Protein AF-A0A352YUZ8-F1 (afdb_monomer_lite)

pLDDT: mean 93.59, std 6.0, range [56.91, 98.56]

Foldseek 3Di:
DPPDAAEAAAEEDAADDPVRLVVVQVCCVVVVHQEYEYLQQQHFAQELLNSLVRSVVRQVNNVVSHPHYYAAEQWLWFDLCVVPVVDDSRRTNHHPSALVSSLLSVLVSQVVLVVCPVDPSDYHYNDCDPVNTVGHCDADPPCGNSNVVSVCCRPPVVVPVVD

Structure (mmCIF, N/CA/C/O backbone):
data_AF-A0A352YUZ8-F1
#
_entry.id   AF-A0A352YUZ8-F1
#
loop_
_atom_site.group_PDB
_atom_site.id
_atom_site.type_symbol
_atom_site.label_atom_id
_atom_site.label_alt_id
_atom_site.label_comp_id
_atom_site.label_asym_id
_atom_site.label_entity_id
_atom_site.label_seq_id
_atom_site.pdbx_PDB_ins_code
_atom_site.Cartn_x
_atom_site.Cartn_y
_atom_site.Cartn_z
_atom_site.occupancy
_atom_site.B_iso_or_equiv
_atom_site.auth_seq_id
_atom_site.auth_comp_id
_atom_site.auth_asym_id
_atom_site.auth_atom_id
_atom_site.pdbx_PDB_model_num
ATOM 1 N N . PHE A 1 1 ? -25.045 13.637 9.956 1.00 76.19 1 PHE A N 1
ATOM 2 C CA . PHE A 1 1 ? -25.338 12.408 9.199 1.00 76.19 1 PHE A CA 1
ATOM 3 C C . PHE A 1 1 ? -25.092 11.209 10.105 1.00 76.19 1 PHE A C 1
ATOM 5 O O . PHE A 1 1 ? -23.933 10.882 10.334 1.00 76.19 1 PHE A O 1
ATOM 12 N N . PRO A 1 2 ? -26.137 10.622 10.716 1.00 83.56 2 PRO A N 1
ATOM 13 C CA . PRO A 1 2 ? -25.979 9.405 11.515 1.00 83.56 2 PRO A CA 1
ATOM 14 C C . PRO A 1 2 ? -25.300 8.306 10.685 1.00 83.56 2 PRO A C 1
ATOM 16 O O . PRO A 1 2 ? -25.700 8.084 9.545 1.00 83.56 2 PRO A O 1
ATOM 19 N N . GLY A 1 3 ? -24.263 7.666 11.230 1.00 87.12 3 GLY A N 1
ATOM 20 C CA . GLY A 1 3 ? -23.526 6.594 10.547 1.00 87.12 3 GLY A CA 1
ATOM 21 C C . GLY A 1 3 ? -22.539 7.037 9.456 1.00 87.12 3 GLY A C 1
ATOM 22 O O . GLY A 1 3 ? -22.033 6.183 8.737 1.00 87.12 3 GLY A O 1
ATOM 23 N N . LEU A 1 4 ? -22.254 8.338 9.307 1.00 92.56 4 LEU A N 1
ATOM 24 C CA . LEU A 1 4 ? -21.202 8.806 8.398 1.00 92.56 4 LEU A CA 1
ATOM 25 C C . LEU A 1 4 ? -19.818 8.396 8.919 1.00 92.56 4 LEU A C 1
ATOM 27 O O . LEU A 1 4 ? -19.467 8.730 10.049 1.00 92.56 4 LEU A O 1
ATOM 31 N N . HIS A 1 5 ? -19.039 7.735 8.064 1.00 93.62 5 HIS A N 1
ATOM 32 C CA . HIS A 1 5 ? -17.638 7.397 8.300 1.00 93.62 5 HIS A CA 1
ATOM 33 C C . HIS A 1 5 ? -16.752 8.195 7.345 1.00 93.62 5 HIS A C 1
ATOM 35 O O . HIS A 1 5 ? -16.893 8.087 6.127 1.00 93.62 5 HIS A O 1
ATOM 41 N N . ILE A 1 6 ? -15.839 8.993 7.888 1.00 95.62 6 ILE A N 1
ATOM 42 C CA . ILE A 1 6 ? -14.874 9.782 7.129 1.00 95.62 6 ILE A CA 1
ATOM 43 C C . ILE A 1 6 ? -13.490 9.187 7.358 1.00 95.62 6 ILE A C 1
ATOM 45 O O . ILE A 1 6 ? -12.947 9.230 8.462 1.00 95.62 6 ILE A O 1
ATOM 49 N N . GLN A 1 7 ? -12.910 8.648 6.294 1.00 95.75 7 GLN A N 1
ATOM 50 C CA . GLN A 1 7 ? -11.550 8.131 6.293 1.00 95.75 7 GLN A CA 1
ATOM 51 C C . GLN A 1 7 ? -10.602 9.188 5.734 1.00 95.75 7 GLN A C 1
ATOM 53 O O . GLN A 1 7 ? -10.793 9.667 4.615 1.00 95.75 7 GLN A O 1
ATOM 58 N N . TRP A 1 8 ? -9.550 9.520 6.478 1.00 95.56 8 TRP A N 1
ATOM 59 C CA . TRP A 1 8 ? -8.447 10.273 5.896 1.00 95.56 8 TRP A CA 1
ATOM 60 C C . TRP A 1 8 ? -7.597 9.331 5.049 1.00 95.56 8 TRP A C 1
ATOM 62 O O . TRP A 1 8 ? -7.038 8.370 5.570 1.00 95.56 8 TRP A O 1
ATOM 72 N N . ASN A 1 9 ? -7.495 9.610 3.751 1.00 93.19 9 ASN A N 1
ATOM 73 C CA . ASN A 1 9 ? -6.576 8.927 2.851 1.00 93.19 9 ASN A CA 1
ATOM 74 C C . ASN A 1 9 ? -5.402 9.850 2.472 1.00 93.19 9 ASN A C 1
ATOM 76 O O . ASN A 1 9 ? -5.566 10.760 1.659 1.00 93.19 9 ASN A O 1
ATOM 80 N N . GLN A 1 10 ? -4.240 9.673 3.107 1.00 85.75 10 GLN A N 1
ATOM 81 C CA . GLN A 1 10 ? -3.082 10.555 2.914 1.00 85.75 10 GLN A CA 1
ATOM 82 C C . GLN A 1 10 ? -2.185 10.101 1.752 1.00 85.75 10 GLN A C 1
ATOM 84 O O . GLN A 1 10 ? -1.847 8.927 1.629 1.00 85.75 10 GLN A O 1
ATOM 89 N N . GLY A 1 11 ? -1.746 11.040 0.911 1.00 82.62 11 GLY A N 1
ATOM 90 C CA . GLY A 1 11 ? -0.754 10.777 -0.134 1.00 82.62 11 GLY A CA 1
ATOM 91 C C . GLY A 1 11 ? 0.667 10.685 0.419 1.00 82.62 11 GLY A C 1
ATOM 92 O O . GLY A 1 11 ? 1.156 11.661 0.983 1.00 82.62 11 GLY A O 1
ATOM 93 N N . GLY A 1 12 ? 1.333 9.545 0.204 1.00 73.94 12 GLY A N 1
ATOM 94 C CA . GLY A 1 12 ? 2.721 9.319 0.619 1.00 73.94 12 GLY A CA 1
ATOM 95 C C . GLY A 1 12 ? 2.906 9.228 2.137 1.00 73.94 12 GLY A C 1
ATOM 96 O O . GLY A 1 12 ? 2.071 9.686 2.913 1.00 73.94 12 GLY A O 1
ATOM 97 N N . GLY A 1 13 ? 4.017 8.632 2.572 1.00 76.19 13 GLY A N 1
ATOM 98 C CA . GLY A 1 13 ? 4.301 8.420 3.988 1.00 76.19 13 GLY A CA 1
ATOM 99 C C . GLY A 1 13 ? 5.772 8.209 4.291 1.00 76.19 13 GLY A C 1
ATOM 100 O O . GLY A 1 13 ? 6.513 7.637 3.494 1.00 76.19 13 GLY A O 1
ATOM 101 N N . SER A 1 14 ? 6.176 8.643 5.476 1.00 87.38 14 SER A N 1
ATOM 102 C CA . SER A 1 14 ? 7.445 8.290 6.101 1.00 87.38 14 SER A CA 1
ATOM 103 C C . SER A 1 14 ? 7.193 8.011 7.574 1.00 87.38 14 SER A C 1
ATOM 105 O O . SER A 1 14 ? 6.211 8.492 8.142 1.00 87.38 14 SER A O 1
ATOM 107 N N . VAL A 1 15 ? 8.101 7.273 8.210 1.00 91.44 15 VAL A N 1
ATOM 108 C CA . VAL A 1 15 ? 8.108 7.191 9.672 1.00 91.44 15 VAL A CA 1
ATOM 109 C C . VAL A 1 15 ? 8.253 8.616 10.214 1.00 91.44 15 VAL A C 1
ATOM 111 O O . VAL A 1 15 ? 9.138 9.366 9.800 1.00 91.44 15 VAL A O 1
ATOM 114 N N . MET A 1 16 ? 7.325 9.011 11.075 1.00 94.00 16 MET A N 1
ATOM 115 C CA . MET A 1 16 ? 7.226 10.340 11.662 1.00 94.00 16 MET A CA 1
ATOM 116 C C . MET A 1 16 ? 8.187 10.484 12.846 1.00 94.00 16 MET A C 1
ATOM 118 O O . MET A 1 16 ? 8.401 9.528 13.593 1.00 94.00 16 MET A O 1
ATOM 122 N N . SER A 1 17 ? 8.727 11.691 13.050 1.00 96.31 17 SER A N 1
ATOM 123 C CA . SER A 1 17 ? 9.320 12.066 14.343 1.00 96.31 17 SER A CA 1
ATOM 124 C C . SER A 1 17 ? 8.236 12.147 15.420 1.00 96.31 17 SER A C 1
ATOM 126 O O . SER A 1 17 ? 7.049 12.218 15.098 1.00 96.31 17 SER A O 1
ATOM 128 N N . GLU A 1 18 ? 8.623 12.199 16.694 1.00 96.06 18 GLU A N 1
ATOM 129 C CA . GLU A 1 18 ? 7.669 12.351 17.800 1.00 96.06 18 GLU A CA 1
ATOM 130 C C . GLU A 1 18 ? 6.812 13.616 17.653 1.00 96.06 18 GLU A C 1
ATOM 132 O O . GLU A 1 18 ? 5.589 13.563 17.790 1.00 96.06 18 GLU A O 1
ATOM 137 N N . GLU A 1 19 ? 7.413 14.751 17.280 1.00 97.25 19 GLU A N 1
ATOM 138 C CA . GLU A 1 19 ? 6.663 15.996 17.099 1.00 97.25 19 GLU A CA 1
ATOM 139 C C . GLU A 1 19 ? 5.720 15.920 15.895 1.00 97.25 19 GLU A C 1
ATOM 141 O O . GLU A 1 19 ? 4.622 16.481 15.925 1.00 97.25 19 GLU A O 1
ATOM 146 N N . ALA A 1 20 ? 6.135 15.248 14.816 1.00 95.94 20 ALA A N 1
ATOM 147 C CA . ALA A 1 20 ? 5.287 15.035 13.648 1.00 95.94 20 ALA A CA 1
ATOM 148 C C . ALA A 1 20 ? 4.119 14.092 13.964 1.00 95.94 20 ALA A C 1
ATOM 150 O O . ALA A 1 20 ? 2.988 14.399 13.587 1.00 95.94 20 ALA A O 1
ATOM 151 N N . ALA A 1 21 ? 4.369 13.017 14.714 1.00 96.44 21 ALA A N 1
ATOM 152 C CA . ALA A 1 21 ? 3.352 12.083 15.180 1.00 96.44 21 ALA A CA 1
ATOM 153 C C . ALA A 1 21 ? 2.323 12.785 16.079 1.00 96.44 21 ALA A C 1
ATOM 155 O O . ALA A 1 21 ? 1.124 12.677 15.835 1.00 96.44 21 ALA A O 1
ATOM 156 N N . ALA A 1 22 ? 2.767 13.597 17.046 1.00 97.25 22 ALA A N 1
ATOM 157 C CA . ALA A 1 22 ? 1.869 14.367 17.908 1.00 97.25 22 ALA A CA 1
ATOM 158 C C . ALA A 1 22 ? 0.973 15.326 17.104 1.00 97.25 22 ALA A C 1
ATOM 160 O O . ALA A 1 22 ? -0.235 15.411 17.340 1.00 97.25 22 ALA A O 1
ATOM 161 N N . ARG A 1 23 ? 1.538 16.021 16.105 1.00 96.81 23 ARG A N 1
ATOM 162 C CA . ARG A 1 23 ? 0.752 16.867 15.190 1.00 96.81 23 ARG A CA 1
ATOM 163 C C . ARG A 1 23 ? -0.242 16.051 14.368 1.00 96.81 23 ARG A C 1
ATOM 165 O O . ARG A 1 23 ? -1.379 16.482 14.203 1.00 96.81 23 ARG A O 1
ATOM 172 N N . PHE A 1 24 ? 0.167 14.890 13.867 1.00 96.06 24 PHE A N 1
ATOM 173 C CA . PHE A 1 24 ? -0.689 14.016 13.074 1.00 96.06 24 PHE A CA 1
ATOM 174 C C . PHE A 1 24 ? -1.899 13.523 13.877 1.00 96.06 24 PHE A C 1
ATOM 176 O O . PHE A 1 24 ? -3.032 13.701 13.432 1.00 96.06 24 PHE A O 1
ATOM 183 N N . VAL A 1 25 ? -1.680 13.026 15.098 1.00 97.25 25 VAL A N 1
ATOM 184 C CA . VAL A 1 25 ? -2.750 12.611 16.024 1.00 97.25 25 VAL A CA 1
ATOM 185 C C . VAL A 1 25 ? -3.709 13.767 16.314 1.00 97.25 25 VAL A C 1
ATOM 187 O O . VAL A 1 25 ? -4.928 13.597 16.244 1.00 97.25 25 VAL A O 1
ATOM 190 N N . ASN A 1 26 ? -3.177 14.962 16.588 1.00 97.69 26 ASN A N 1
ATOM 191 C CA . ASN A 1 26 ? -3.999 16.146 16.830 1.00 97.69 26 ASN A CA 1
ATOM 192 C C . ASN A 1 26 ? -4.849 16.517 15.609 1.00 97.69 26 ASN A C 1
ATOM 194 O O . ASN A 1 26 ? -6.021 16.840 15.773 1.00 97.69 26 ASN A O 1
ATOM 198 N N . ASN A 1 27 ? -4.301 16.421 14.395 1.00 96.56 27 ASN A N 1
ATOM 199 C CA . ASN A 1 27 ? -5.049 16.685 13.166 1.00 96.56 27 ASN A CA 1
ATOM 200 C C . ASN A 1 27 ? -6.167 15.659 12.948 1.00 96.56 27 ASN A C 1
ATOM 202 O O . ASN A 1 27 ? -7.285 16.053 12.625 1.00 96.56 27 ASN A O 1
ATOM 206 N N . VAL A 1 28 ? -5.898 14.364 13.168 1.00 97.06 28 VAL A N 1
ATOM 207 C CA . VAL A 1 28 ? -6.918 13.304 13.069 1.00 97.06 28 VAL A CA 1
ATOM 208 C C . VAL A 1 28 ? -8.094 13.599 14.004 1.00 97.06 28 VAL A C 1
ATOM 210 O O . VAL A 1 28 ? -9.248 13.579 13.570 1.00 97.06 28 VAL A O 1
ATOM 213 N N . LYS A 1 29 ? -7.798 13.955 15.262 1.00 96.88 29 LYS A N 1
ATOM 214 C CA . LYS A 1 29 ? -8.803 14.284 16.285 1.00 96.88 29 LYS A CA 1
ATOM 215 C C . LYS A 1 29 ? -9.555 15.579 15.971 1.00 96.88 29 LYS A C 1
ATOM 217 O O . LYS A 1 29 ? -10.780 15.591 16.014 1.00 96.88 29 LYS A O 1
ATOM 222 N N . ALA A 1 30 ? -8.841 16.652 15.632 1.00 97.00 30 ALA A N 1
ATOM 223 C CA . ALA A 1 30 ? -9.431 17.966 15.370 1.00 97.00 30 ALA A CA 1
ATOM 224 C C . ALA A 1 30 ? -10.346 17.969 14.137 1.00 97.00 30 ALA A C 1
ATOM 226 O O . ALA A 1 30 ? -11.370 18.647 14.136 1.00 97.00 30 ALA A O 1
ATOM 227 N N . MET A 1 31 ? -9.996 17.194 13.106 1.00 95.81 31 MET A N 1
ATOM 228 C CA . MET A 1 31 ? -10.805 17.054 11.893 1.00 95.81 31 MET A CA 1
ATOM 229 C C . MET A 1 31 ? -11.956 16.050 12.050 1.00 95.81 31 MET A C 1
ATOM 231 O O . MET A 1 31 ? -12.858 16.030 11.215 1.00 95.81 31 MET A O 1
ATOM 235 N N . GLY A 1 32 ? -11.944 15.230 13.106 1.00 95.44 32 GLY A N 1
ATOM 236 C CA . GLY A 1 32 ? -12.991 14.248 13.382 1.00 95.44 32 GLY A CA 1
ATOM 237 C C . GLY A 1 32 ? -12.994 13.056 12.422 1.00 95.44 32 GLY A C 1
ATOM 238 O O . GLY A 1 32 ? -14.063 12.533 12.111 1.00 95.44 32 GLY A O 1
ATOM 239 N N . PHE A 1 33 ? -11.824 12.633 11.928 1.00 96.94 33 PHE A N 1
ATOM 240 C CA . PHE A 1 33 ? -11.725 11.438 11.086 1.00 96.94 33 PHE A CA 1
ATOM 241 C C . PHE A 1 33 ? -12.016 10.166 11.891 1.00 96.94 33 PHE A C 1
ATOM 243 O O . PHE A 1 33 ? -11.597 10.027 13.038 1.00 96.94 33 PHE A O 1
ATOM 250 N N . ASN A 1 34 ? -12.710 9.217 11.266 1.00 96.31 34 ASN A N 1
ATOM 251 C CA . ASN A 1 34 ? -13.096 7.943 11.874 1.00 96.31 34 ASN A CA 1
ATOM 252 C C . ASN A 1 34 ? -12.077 6.828 11.627 1.00 96.31 34 ASN A C 1
ATOM 254 O O . ASN A 1 34 ? -12.141 5.796 12.282 1.00 96.31 34 ASN A O 1
ATOM 258 N N . SER A 1 35 ? -11.177 7.008 10.662 1.00 96.88 35 SER A N 1
ATOM 259 C CA . SER A 1 35 ? -10.086 6.083 10.357 1.00 96.88 35 SER A CA 1
ATOM 260 C C . SER A 1 35 ? -9.038 6.764 9.487 1.00 96.88 35 SER A C 1
ATOM 262 O O . SER A 1 35 ? -9.317 7.780 8.841 1.00 96.88 35 SER A O 1
ATOM 264 N N . VAL A 1 36 ? -7.878 6.135 9.367 1.00 96.19 36 VAL A N 1
ATOM 265 C CA . VAL A 1 36 ? -6.790 6.571 8.492 1.00 96.19 36 VAL A CA 1
ATOM 266 C C . VAL A 1 36 ? -6.432 5.458 7.507 1.00 96.19 36 VAL A C 1
ATOM 268 O O . VAL A 1 36 ? -6.506 4.277 7.819 1.00 96.19 36 VAL A O 1
ATOM 271 N N . ALA A 1 37 ? -6.069 5.834 6.289 1.00 93.81 37 ALA A N 1
ATOM 272 C CA . ALA A 1 37 ? -5.314 5.016 5.349 1.00 93.81 37 ALA A CA 1
ATOM 273 C C . ALA A 1 37 ? -4.382 5.921 4.546 1.00 93.81 37 ALA A C 1
ATOM 275 O O . ALA A 1 37 ? -4.273 7.126 4.797 1.00 93.81 37 ALA A O 1
ATOM 276 N N . MET A 1 38 ? -3.706 5.339 3.564 1.00 90.38 38 MET A N 1
ATOM 277 C CA . MET A 1 38 ? -2.796 6.072 2.702 1.00 90.38 38 MET A CA 1
ATOM 278 C C . MET A 1 38 ? -2.995 5.675 1.247 1.00 90.38 38 MET A C 1
ATOM 280 O O . MET A 1 38 ? -3.354 4.543 0.939 1.00 90.38 38 MET A O 1
ATOM 284 N N . TYR A 1 39 ? -2.715 6.608 0.346 1.00 85.50 39 TYR A N 1
ATOM 285 C CA . TYR A 1 39 ? -2.743 6.368 -1.087 1.00 85.50 39 TYR A CA 1
ATOM 286 C C . TYR A 1 39 ? -1.497 5.592 -1.512 1.00 85.50 39 TYR A C 1
ATOM 288 O O . TYR A 1 39 ? -1.580 4.686 -2.320 1.00 85.50 39 TYR A O 1
ATOM 296 N N . ASN A 1 40 ? -0.337 5.895 -0.928 1.00 83.06 40 ASN A N 1
ATOM 297 C CA . ASN A 1 40 ? 0.923 5.203 -1.187 1.00 83.06 40 ASN A CA 1
ATOM 298 C C . ASN A 1 40 ? 1.701 5.103 0.134 1.00 83.06 40 ASN A C 1
ATOM 300 O O . ASN A 1 40 ? 1.932 6.130 0.773 1.00 83.06 40 ASN A O 1
ATOM 304 N N . MET A 1 41 ? 2.076 3.887 0.555 1.00 71.38 41 MET A N 1
ATOM 305 C CA . MET A 1 41 ? 2.684 3.655 1.876 1.00 71.38 41 MET A CA 1
ATOM 306 C C . MET A 1 41 ? 4.196 3.386 1.887 1.00 71.38 41 MET A C 1
ATOM 308 O O . MET A 1 41 ? 4.746 3.337 2.973 1.00 71.38 41 MET A O 1
ATOM 312 N N . GLY A 1 42 ? 4.913 3.208 0.775 1.00 73.62 42 GLY A N 1
ATOM 313 C CA . GLY A 1 42 ? 6.303 2.698 0.836 1.00 73.62 42 GLY A CA 1
ATOM 314 C C . GLY A 1 42 ? 7.436 3.716 0.641 1.00 73.62 42 GLY A C 1
ATOM 315 O O . GLY A 1 42 ? 8.612 3.350 0.731 1.00 73.62 42 GLY A O 1
ATOM 316 N N . GLY A 1 43 ? 7.112 4.988 0.397 1.00 77.50 43 GLY A N 1
ATOM 317 C CA . GLY A 1 43 ? 8.099 6.018 0.051 1.00 77.50 43 GLY A CA 1
ATOM 318 C C . GLY A 1 43 ? 8.638 5.864 -1.378 1.00 77.50 43 GLY A C 1
ATOM 319 O O . GLY A 1 43 ? 7.954 5.326 -2.242 1.00 77.50 43 GLY A O 1
ATOM 320 N N . LEU A 1 44 ? 9.856 6.353 -1.633 1.00 78.25 44 LEU A N 1
ATOM 321 C CA . LEU A 1 44 ? 10.500 6.358 -2.957 1.00 78.25 44 LEU A CA 1
ATOM 322 C C . LEU A 1 44 ? 11.820 5.578 -2.908 1.00 78.25 44 LEU A C 1
ATOM 324 O O . LEU A 1 44 ? 12.899 6.164 -2.918 1.00 78.25 44 LEU A O 1
ATOM 328 N N . ASN A 1 45 ? 11.735 4.255 -2.753 1.00 92.00 45 ASN A N 1
ATOM 329 C CA . ASN A 1 45 ? 12.907 3.381 -2.798 1.00 92.00 45 ASN A CA 1
ATOM 330 C C . ASN A 1 45 ? 12.939 2.598 -4.111 1.00 92.00 45 ASN A C 1
ATOM 332 O O . ASN A 1 45 ? 11.901 2.140 -4.572 1.00 92.00 45 ASN A O 1
ATOM 336 N N . GLU A 1 46 ? 14.128 2.406 -4.677 1.00 95.62 46 GLU A N 1
ATOM 337 C CA . GLU A 1 46 ? 14.296 1.694 -5.945 1.00 95.62 46 GLU A CA 1
ATOM 338 C C . GLU A 1 46 ? 13.893 0.209 -5.854 1.00 95.62 46 GLU A C 1
ATOM 340 O O . GLU A 1 46 ? 13.519 -0.374 -6.870 1.00 95.62 46 GLU A O 1
ATOM 345 N N . ASP A 1 47 ? 13.938 -0.401 -4.660 1.00 96.75 47 ASP A N 1
ATOM 346 C CA . ASP A 1 47 ? 13.592 -1.805 -4.411 1.00 96.75 47 ASP A CA 1
ATOM 347 C C . ASP A 1 47 ? 12.215 -1.973 -3.765 1.00 96.75 47 ASP A C 1
ATOM 349 O O . ASP A 1 47 ? 11.949 -1.503 -2.653 1.00 96.75 47 ASP A O 1
ATOM 353 N N . TYR A 1 48 ? 11.348 -2.720 -4.448 1.00 96.19 48 TYR A N 1
ATOM 354 C CA . TYR A 1 48 ? 9.987 -3.002 -4.018 1.00 96.19 48 TYR A CA 1
ATOM 355 C C . TYR A 1 48 ? 9.916 -3.727 -2.662 1.00 96.19 48 TYR A C 1
ATOM 357 O O . TYR A 1 48 ? 8.987 -3.508 -1.885 1.00 96.19 48 TYR A O 1
ATOM 365 N N . LEU A 1 49 ? 10.896 -4.569 -2.320 1.00 96.62 49 LEU A N 1
ATOM 366 C CA . LEU A 1 49 ? 10.921 -5.270 -1.031 1.00 96.62 49 LEU A CA 1
ATOM 367 C C . LEU A 1 49 ? 11.222 -4.307 0.127 1.00 96.62 49 LEU A C 1
ATOM 369 O O . LEU A 1 49 ? 10.633 -4.414 1.210 1.00 96.62 49 LEU A O 1
ATOM 373 N N . VAL A 1 50 ? 12.104 -3.332 -0.105 1.00 95.94 50 VAL A N 1
ATOM 374 C CA . VAL A 1 50 ? 12.409 -2.264 0.860 1.00 95.94 50 VAL A CA 1
ATOM 375 C C . VAL A 1 50 ? 11.228 -1.304 0.967 1.00 95.94 50 VAL A C 1
ATOM 377 O O . VAL A 1 50 ? 10.802 -0.980 2.075 1.00 95.94 50 VAL A O 1
ATOM 380 N N . TYR A 1 51 ? 10.650 -0.915 -0.170 1.00 93.44 51 TYR A N 1
ATOM 381 C CA . TYR A 1 51 ? 9.406 -0.150 -0.254 1.00 93.44 51 TYR A CA 1
ATOM 382 C C . TYR A 1 51 ? 8.281 -0.813 0.566 1.00 93.44 51 TYR A C 1
ATOM 384 O O . TYR A 1 51 ? 7.667 -0.178 1.427 1.00 93.44 51 TYR A O 1
ATOM 392 N N . GLY A 1 52 ? 8.067 -2.119 0.384 1.00 94.88 52 GLY A N 1
ATOM 393 C CA . GLY A 1 52 ? 7.087 -2.900 1.135 1.00 94.88 52 GLY A CA 1
ATOM 394 C C . GLY A 1 52 ? 7.383 -2.932 2.635 1.00 94.88 52 GLY A C 1
ATOM 395 O O . GLY A 1 52 ? 6.493 -2.689 3.451 1.00 94.88 52 GLY A O 1
ATOM 396 N N . SER A 1 53 ? 8.643 -3.137 3.019 1.00 95.69 53 SER A N 1
ATOM 397 C CA . SER A 1 53 ? 9.065 -3.113 4.427 1.00 95.69 53 SER A CA 1
ATOM 398 C C . SER A 1 53 ? 8.837 -1.743 5.077 1.00 95.69 53 SER A C 1
ATOM 400 O O . SER A 1 53 ? 8.382 -1.664 6.219 1.00 95.69 53 SER A O 1
ATOM 402 N N . ASN A 1 54 ? 9.087 -0.654 4.346 1.00 94.62 54 ASN A N 1
ATOM 403 C CA . ASN A 1 54 ? 8.791 0.699 4.815 1.00 94.62 54 ASN A CA 1
ATOM 404 C C . ASN A 1 54 ? 7.290 0.904 5.016 1.00 94.62 54 ASN A C 1
ATOM 406 O O . ASN A 1 54 ? 6.894 1.459 6.040 1.00 94.62 54 ASN A O 1
ATOM 410 N N . SER A 1 55 ? 6.459 0.399 4.099 1.00 94.00 55 SER A N 1
ATOM 411 C CA . SER A 1 55 ? 5.002 0.515 4.215 1.00 94.00 55 SER A CA 1
ATOM 412 C C . SER A 1 55 ? 4.434 -0.146 5.463 1.00 94.00 55 SER A C 1
ATOM 414 O O . SER A 1 55 ? 3.546 0.405 6.113 1.00 94.00 55 SER A O 1
ATOM 416 N N . ILE A 1 56 ? 5.002 -1.290 5.849 1.00 95.38 56 ILE A N 1
ATOM 417 C CA . ILE A 1 56 ? 4.640 -1.991 7.079 1.00 95.38 56 ILE A CA 1
ATOM 418 C C . ILE A 1 56 ? 5.033 -1.147 8.294 1.00 95.38 56 ILE A C 1
ATOM 420 O O . ILE A 1 56 ? 4.183 -0.890 9.139 1.00 95.38 56 ILE A O 1
ATOM 424 N N . ARG A 1 57 ? 6.269 -0.634 8.339 1.00 95.44 57 ARG A N 1
ATOM 425 C CA . ARG A 1 57 ? 6.760 0.191 9.460 1.00 95.44 57 ARG A CA 1
ATOM 426 C C . ARG A 1 57 ? 5.964 1.482 9.645 1.00 95.44 57 ARG A C 1
ATOM 428 O O . ARG A 1 57 ? 5.696 1.885 10.772 1.00 95.44 57 ARG A O 1
ATOM 435 N N . ILE A 1 58 ? 5.599 2.142 8.545 1.00 94.25 58 ILE A N 1
ATOM 436 C CA . ILE A 1 58 ? 4.778 3.360 8.572 1.00 94.25 58 ILE A CA 1
ATOM 437 C C . ILE A 1 58 ? 3.390 3.038 9.128 1.00 94.25 58 ILE A C 1
ATOM 439 O O . ILE A 1 58 ? 2.919 3.740 10.022 1.00 94.25 58 ILE A O 1
ATOM 443 N N . ARG A 1 59 ? 2.763 1.952 8.653 1.00 94.62 59 ARG A N 1
ATOM 444 C CA . ARG A 1 59 ? 1.466 1.496 9.166 1.00 94.62 59 ARG A CA 1
ATOM 445 C C . ARG A 1 59 ? 1.528 1.173 10.655 1.00 94.62 59 ARG A C 1
ATOM 447 O O . ARG A 1 59 ? 0.679 1.646 11.391 1.00 94.62 59 ARG A O 1
ATOM 454 N N . GLU A 1 60 ? 2.525 0.409 11.093 1.00 95.56 60 GLU A N 1
ATOM 455 C CA . GLU A 1 60 ? 2.703 0.028 12.502 1.00 95.56 60 GLU A CA 1
ATOM 456 C C . GLU A 1 60 ? 2.875 1.250 13.409 1.00 95.56 60 GLU A C 1
ATOM 458 O O . GLU A 1 60 ? 2.293 1.304 14.492 1.00 95.56 60 GL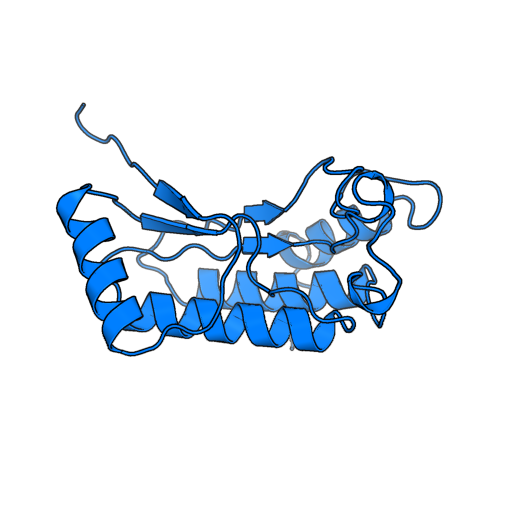U A O 1
ATOM 463 N N . GLN A 1 61 ? 3.622 2.267 12.964 1.00 95.75 61 GLN A N 1
ATOM 464 C CA . GLN A 1 61 ? 3.720 3.515 13.715 1.00 95.75 61 GLN A CA 1
ATOM 465 C C . GLN A 1 61 ? 2.362 4.223 13.803 1.00 95.75 61 GLN A C 1
ATOM 467 O O . GLN A 1 61 ? 1.993 4.664 14.887 1.00 95.75 61 GLN A O 1
ATOM 472 N N . MET A 1 62 ? 1.621 4.335 12.694 1.00 95.19 62 MET A N 1
ATOM 473 C CA . MET A 1 62 ? 0.292 4.960 12.688 1.00 95.19 62 MET A CA 1
ATOM 474 C C . MET A 1 62 ? -0.691 4.222 13.599 1.00 95.19 62 MET A C 1
ATOM 476 O O . MET A 1 62 ? -1.369 4.858 14.396 1.00 95.19 62 MET A O 1
ATOM 480 N N . ASP A 1 63 ? -0.720 2.896 13.506 1.00 95.50 63 ASP A N 1
ATOM 481 C CA . ASP A 1 63 ? -1.551 2.007 14.320 1.00 95.50 63 ASP A CA 1
ATOM 482 C C . ASP A 1 63 ? -1.237 2.146 15.818 1.00 95.50 63 ASP A C 1
ATOM 484 O O . ASP A 1 63 ? -2.134 2.168 16.650 1.00 95.50 63 ASP A O 1
ATOM 488 N N . THR A 1 64 ? 0.038 2.354 16.162 1.00 96.94 64 THR A N 1
ATOM 489 C CA . THR A 1 64 ? 0.469 2.560 17.554 1.00 96.94 64 THR A CA 1
ATOM 490 C C . THR A 1 64 ? 0.037 3.917 18.123 1.00 96.94 64 THR A C 1
ATOM 492 O O . THR A 1 64 ? -0.228 4.023 19.319 1.00 96.94 64 THR A O 1
ATOM 495 N N . ILE A 1 65 ? 0.028 4.980 17.310 1.00 96.62 65 ILE A N 1
ATOM 496 C CA . ILE A 1 65 ? -0.195 6.353 17.805 1.00 96.62 65 ILE A CA 1
ATOM 497 C C . ILE A 1 65 ? -1.650 6.826 17.692 1.00 96.62 65 ILE A C 1
ATOM 499 O O . ILE A 1 65 ? -1.990 7.862 18.266 1.00 96.62 65 ILE A O 1
ATOM 503 N N . LEU A 1 66 ? -2.490 6.139 16.913 1.00 96.56 66 LEU A N 1
ATOM 504 C CA . LEU A 1 66 ? -3.865 6.549 16.638 1.00 96.56 66 LEU A CA 1
ATOM 505 C C . LEU A 1 66 ? -4.879 5.753 17.461 1.00 96.56 66 LEU A C 1
ATOM 507 O O . LEU A 1 66 ? -4.822 4.536 17.542 1.00 96.56 66 LEU A O 1
ATOM 511 N N . ASP A 1 67 ? -5.893 6.456 17.966 1.00 95.56 67 ASP A N 1
ATOM 512 C CA . ASP A 1 67 ? -7.049 5.848 18.644 1.00 95.56 67 ASP A CA 1
ATOM 513 C C . ASP A 1 67 ? -8.177 5.455 17.659 1.00 95.56 67 ASP A C 1
ATOM 515 O O . ASP A 1 67 ? -9.297 5.151 18.069 1.00 95.56 67 ASP A O 1
ATOM 519 N N . VAL A 1 68 ? -7.920 5.534 16.348 1.00 96.44 68 VAL A N 1
ATOM 520 C CA . VAL A 1 68 ? -8.876 5.220 15.274 1.00 96.44 68 VAL A CA 1
ATOM 521 C C . VAL A 1 68 ? -8.303 4.137 14.355 1.00 96.44 68 VAL A C 1
ATOM 523 O O . VAL A 1 68 ? -7.085 4.094 14.192 1.00 96.44 68 VAL A O 1
ATOM 526 N N . PRO A 1 69 ? -9.148 3.309 13.708 1.00 97.12 69 PRO A N 1
ATOM 527 C CA . PRO A 1 69 ? -8.706 2.280 12.768 1.00 97.12 69 PRO A CA 1
ATOM 528 C C . PRO A 1 69 ? -7.723 2.787 11.707 1.00 97.12 69 PRO A C 1
ATOM 530 O O . PRO A 1 69 ? -7.930 3.854 11.115 1.00 97.12 69 PRO A O 1
ATOM 533 N N . VAL A 1 70 ? -6.701 1.981 11.417 1.00 95.94 70 VAL A N 1
ATOM 534 C CA . VAL A 1 70 ? -5.743 2.214 10.332 1.00 95.94 70 VAL A CA 1
ATOM 535 C C . VAL A 1 70 ? -5.913 1.111 9.297 1.00 95.94 70 VAL A C 1
ATOM 537 O O . VAL A 1 70 ? -5.636 -0.051 9.559 1.00 95.94 70 VAL A O 1
ATOM 540 N N . PHE A 1 71 ? -6.353 1.454 8.089 1.00 96.00 71 PHE A N 1
ATOM 541 C CA . PHE A 1 71 ? -6.526 0.464 7.028 1.00 96.00 71 PHE A CA 1
ATOM 542 C C . PHE A 1 71 ? -5.262 0.346 6.168 1.00 96.00 71 PHE A C 1
ATOM 544 O O . PHE A 1 71 ? -4.684 1.366 5.774 1.00 96.00 71 PHE A O 1
ATOM 551 N N . PRO A 1 72 ? -4.818 -0.882 5.845 1.00 95.12 72 PRO A N 1
ATOM 552 C CA . PRO A 1 72 ? -3.639 -1.090 5.024 1.00 95.12 72 PRO A CA 1
ATOM 553 C C . PRO A 1 72 ? -3.892 -0.676 3.570 1.00 95.12 72 PRO A C 1
ATOM 555 O O . PRO A 1 72 ? -4.952 -0.947 3.000 1.00 95.12 72 PRO A O 1
ATOM 558 N N . CYS A 1 73 ? -2.862 -0.100 2.953 1.00 94.44 73 CYS A N 1
ATOM 559 C CA . CYS A 1 73 ? -2.803 0.136 1.519 1.00 94.44 73 CYS A CA 1
ATOM 560 C C . CYS A 1 73 ? -1.581 -0.554 0.911 1.00 94.44 73 CYS A C 1
ATOM 562 O O . CYS A 1 73 ? -0.495 -0.528 1.493 1.00 94.44 73 CYS A O 1
ATOM 564 N N . VAL A 1 74 ? -1.761 -1.160 -0.260 1.00 95.56 74 VAL A N 1
ATOM 565 C CA . VAL A 1 74 ? -0.704 -1.852 -1.000 1.00 95.56 74 VAL A CA 1
ATOM 566 C C . VAL A 1 74 ? -0.580 -1.224 -2.378 1.00 95.56 74 VAL A C 1
ATOM 568 O O . VAL A 1 74 ? -1.500 -1.332 -3.187 1.00 95.56 74 VAL A O 1
ATOM 571 N N . SER A 1 75 ? 0.547 -0.572 -2.654 1.00 93.12 75 SER A N 1
ATOM 572 C CA . SER A 1 75 ? 0.793 -0.006 -3.984 1.00 93.12 75 SER A CA 1
ATOM 573 C C . SER A 1 75 ? 1.445 -1.024 -4.914 1.00 93.12 75 SER A C 1
ATOM 575 O O . SER A 1 75 ? 2.277 -1.812 -4.463 1.00 93.12 75 SER A O 1
ATOM 577 N N . ILE A 1 76 ? 1.119 -0.987 -6.206 1.00 94.62 76 ILE A N 1
ATOM 578 C CA . ILE A 1 76 ? 1.696 -1.884 -7.216 1.00 94.62 76 ILE A CA 1
ATOM 579 C C . ILE A 1 76 ? 3.152 -1.523 -7.515 1.00 94.62 76 ILE A C 1
ATOM 581 O O . ILE A 1 76 ? 3.972 -2.414 -7.683 1.00 94.62 76 ILE A O 1
ATOM 585 N N . GLY A 1 77 ? 3.486 -0.233 -7.538 1.00 92.00 77 GLY A N 1
ATOM 586 C CA . GLY A 1 77 ? 4.817 0.267 -7.872 1.00 92.00 77 GLY A CA 1
ATOM 587 C C . GLY A 1 77 ? 4.865 1.792 -7.804 1.00 92.00 77 GLY A C 1
ATOM 588 O O . GLY A 1 77 ? 3.974 2.413 -7.222 1.00 92.00 77 GLY A O 1
ATOM 589 N N . TRP A 1 78 ? 5.909 2.395 -8.374 1.00 93.38 78 TRP A N 1
ATOM 590 C CA . TRP A 1 78 ? 5.976 3.844 -8.571 1.00 93.38 78 TRP A CA 1
ATOM 591 C C . TRP A 1 78 ? 6.966 4.219 -9.680 1.00 93.38 78 TRP A C 1
ATOM 593 O O . TRP A 1 78 ? 8.155 3.928 -9.568 1.00 93.38 78 TRP A O 1
ATOM 603 N N . ASP A 1 79 ? 6.477 4.900 -10.711 1.00 93.44 79 ASP A N 1
ATOM 604 C CA . ASP A 1 79 ? 7.239 5.544 -11.779 1.00 93.44 79 ASP A CA 1
ATOM 605 C C . ASP A 1 79 ? 6.470 6.760 -12.315 1.00 93.44 79 ASP A C 1
ATOM 607 O O . ASP A 1 79 ? 5.567 6.637 -13.141 1.00 93.44 79 ASP A O 1
ATOM 611 N N . ASP A 1 80 ? 6.829 7.957 -11.858 1.00 93.75 80 ASP A N 1
ATOM 612 C CA . ASP A 1 80 ? 6.292 9.207 -12.393 1.00 93.75 80 ASP A CA 1
ATOM 613 C C . ASP A 1 80 ? 7.266 9.941 -13.328 1.00 93.75 80 ASP A C 1
ATOM 615 O O . ASP A 1 80 ? 7.019 11.091 -13.711 1.00 93.75 80 ASP A O 1
ATOM 619 N N . THR A 1 81 ? 8.343 9.280 -13.763 1.00 94.94 81 THR A N 1
ATOM 620 C CA . THR A 1 81 ? 9.309 9.852 -14.711 1.00 94.94 81 THR A CA 1
ATOM 621 C C . THR A 1 81 ? 8.688 10.297 -16.043 1.00 94.94 81 THR A C 1
ATOM 623 O O . THR A 1 81 ? 9.141 11.325 -16.557 1.00 94.94 81 THR A O 1
ATOM 626 N N . PRO A 1 82 ? 7.601 9.685 -16.582 1.00 93.62 82 PRO A N 1
ATOM 627 C CA . PRO A 1 82 ? 6.953 10.203 -17.791 1.00 93.62 82 PRO A CA 1
ATOM 628 C C . PRO A 1 82 ? 6.386 11.620 -17.633 1.00 93.62 82 PRO A C 1
ATOM 630 O O . PRO A 1 82 ? 6.241 12.343 -18.618 1.00 93.62 82 PRO A O 1
ATOM 633 N N . ARG A 1 83 ? 6.059 12.031 -16.400 1.00 95.06 83 ARG A N 1
ATOM 634 C CA . ARG A 1 83 ? 5.562 13.381 -16.083 1.00 95.06 83 ARG A CA 1
ATOM 635 C C . ARG A 1 83 ? 6.687 14.349 -15.736 1.00 95.06 83 ARG A C 1
ATOM 637 O O . ARG A 1 83 ? 6.539 15.556 -15.925 1.00 95.06 83 ARG A O 1
ATOM 644 N N . PHE A 1 84 ? 7.797 13.831 -15.221 1.00 95.06 84 PHE A N 1
ATOM 645 C CA . PHE A 1 84 ? 8.878 14.626 -14.654 1.00 95.06 84 PHE A CA 1
ATOM 646 C C . PHE A 1 84 ? 10.214 14.269 -15.314 1.00 95.06 84 PHE A C 1
ATOM 648 O O . PHE A 1 84 ? 10.969 13.467 -14.771 1.00 95.06 84 PHE A O 1
ATOM 655 N N . PRO A 1 85 ? 10.569 14.912 -16.441 1.00 92.94 85 PRO A N 1
ATOM 656 C CA . PRO A 1 85 ? 11.756 14.558 -17.228 1.00 92.94 85 PRO A CA 1
ATOM 657 C C . PRO A 1 85 ? 13.095 14.816 -16.516 1.00 92.94 85 PRO A C 1
ATOM 659 O O . PRO A 1 85 ? 14.139 14.404 -17.009 1.00 92.94 85 PRO A O 1
ATOM 662 N N . ALA A 1 86 ? 13.085 15.520 -15.380 1.00 96.38 86 ALA A N 1
ATOM 663 C CA . ALA A 1 86 ? 14.262 15.690 -14.529 1.00 96.38 86 ALA A CA 1
ATOM 664 C C . ALA A 1 86 ? 14.529 14.475 -13.620 1.00 96.38 86 ALA A C 1
ATOM 666 O O . ALA A 1 86 ? 15.631 14.360 -13.083 1.00 96.38 86 ALA A O 1
ATOM 667 N N . LYS A 1 87 ? 13.533 13.601 -13.425 1.00 95.50 87 LYS A N 1
ATOM 668 C CA . LYS A 1 87 ? 13.676 12.361 -12.664 1.00 95.50 87 LYS A CA 1
ATOM 669 C C . LYS A 1 87 ? 14.370 11.299 -13.503 1.00 95.50 87 LYS A C 1
ATOM 671 O O . LYS A 1 87 ? 14.282 11.295 -14.731 1.00 95.50 87 LYS A O 1
ATOM 676 N N . GLY A 1 88 ? 15.058 10.392 -12.827 1.00 94.38 88 GLY A N 1
ATOM 677 C CA . GLY A 1 88 ? 15.748 9.276 -13.457 1.00 94.38 88 GLY A CA 1
ATOM 678 C C . GLY A 1 88 ? 15.426 7.952 -12.786 1.00 94.38 88 GLY A C 1
ATOM 679 O O . GLY A 1 88 ? 14.576 7.858 -11.911 1.00 94.38 88 GLY A O 1
ATOM 680 N N . MET A 1 89 ? 16.173 6.918 -13.168 1.00 92.62 89 MET A N 1
ATOM 681 C CA . MET A 1 89 ? 16.004 5.552 -12.657 1.00 92.62 89 MET A CA 1
ATOM 682 C C . MET A 1 89 ? 16.021 5.460 -11.119 1.00 92.62 89 MET A C 1
ATOM 684 O O . MET A 1 89 ? 15.322 4.630 -10.553 1.00 92.62 89 MET A O 1
ATOM 688 N N . LYS A 1 90 ? 16.755 6.356 -10.443 1.00 94.00 90 LYS A N 1
ATOM 689 C CA . LYS A 1 90 ? 16.828 6.414 -8.972 1.00 94.00 90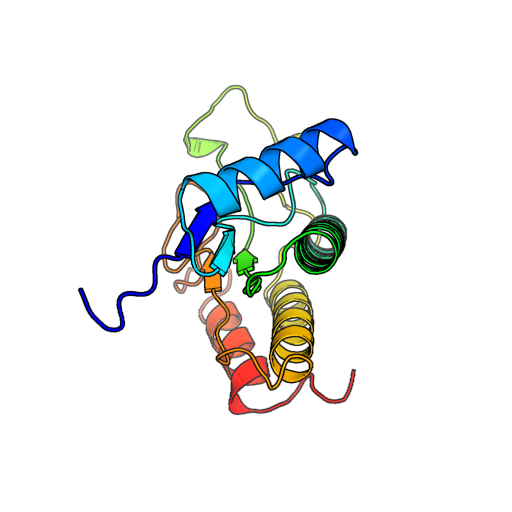 LYS A CA 1
ATOM 690 C C . LYS A 1 90 ? 15.524 6.843 -8.293 1.00 94.00 90 LYS A C 1
ATOM 692 O O . LYS A 1 90 ? 15.373 6.647 -7.094 1.00 94.00 90 LYS A O 1
ATOM 697 N N . ASP A 1 91 ? 14.606 7.441 -9.046 1.00 93.25 91 ASP A N 1
ATOM 698 C CA . ASP A 1 91 ? 13.310 7.917 -8.559 1.00 93.25 91 ASP A CA 1
ATOM 699 C C . ASP A 1 91 ? 12.177 6.904 -8.822 1.00 93.25 91 ASP A C 1
ATOM 701 O O . ASP A 1 91 ? 11.012 7.190 -8.538 1.00 93.25 91 ASP A O 1
ATOM 705 N N . VAL A 1 92 ? 12.512 5.730 -9.372 1.00 93.38 92 VAL A N 1
ATOM 706 C CA . VAL A 1 92 ? 11.568 4.694 -9.809 1.00 93.38 92 VAL A CA 1
ATOM 707 C C . VAL A 1 92 ? 11.713 3.447 -8.947 1.00 93.38 92 VAL A C 1
ATOM 709 O O . VAL A 1 92 ? 12.825 2.977 -8.720 1.00 93.38 92 VAL A O 1
ATOM 712 N N . VAL A 1 93 ? 10.597 2.844 -8.539 1.00 94.12 93 VAL A N 1
ATOM 713 C CA . VAL A 1 93 ? 10.575 1.511 -7.918 1.00 94.12 93 VAL A CA 1
ATOM 714 C C . VAL A 1 93 ? 10.685 0.462 -9.030 1.00 94.12 93 VAL A C 1
ATOM 716 O O . VAL A 1 93 ? 9.693 0.128 -9.682 1.00 94.12 93 VAL A O 1
ATOM 719 N N . HIS A 1 94 ? 11.891 -0.051 -9.274 1.00 94.00 94 HIS A N 1
ATOM 720 C CA . HIS A 1 94 ? 12.175 -0.939 -10.409 1.00 94.00 94 HIS A CA 1
ATOM 721 C C . HIS A 1 94 ? 12.858 -2.258 -10.024 1.00 94.00 94 HIS A C 1
ATOM 723 O O . HIS A 1 94 ? 12.684 -3.254 -10.729 1.00 94.00 94 HIS A O 1
ATOM 729 N N . TYR A 1 95 ? 13.576 -2.329 -8.900 1.00 96.94 95 TYR A N 1
ATOM 730 C CA . TYR A 1 95 ? 14.081 -3.604 -8.392 1.00 96.94 95 TYR A CA 1
ATOM 731 C C . TYR A 1 95 ? 12.957 -4.385 -7.715 1.00 96.94 95 TYR A C 1
ATOM 733 O O . TYR A 1 95 ? 12.184 -3.842 -6.929 1.00 96.94 95 TYR A O 1
ATOM 741 N N . HIS A 1 96 ? 12.863 -5.677 -8.035 1.00 97.38 96 HIS A N 1
ATOM 742 C CA . HIS A 1 96 ? 11.866 -6.605 -7.489 1.00 97.38 96 HIS A CA 1
ATOM 743 C C . HIS A 1 96 ? 10.397 -6.159 -7.628 1.00 97.38 96 HIS A C 1
ATOM 745 O O . HIS A 1 96 ? 9.534 -6.744 -6.971 1.00 97.38 96 HIS A O 1
ATOM 751 N N . ASN A 1 97 ? 10.089 -5.183 -8.489 1.00 95.44 97 ASN A N 1
ATOM 752 C CA . ASN A 1 97 ? 8.725 -4.745 -8.780 1.00 95.44 97 ASN A CA 1
ATOM 753 C C . ASN A 1 97 ? 8.030 -5.786 -9.678 1.00 95.44 97 ASN A C 1
ATOM 755 O O . ASN A 1 97 ? 8.098 -5.728 -10.905 1.00 95.44 97 ASN A O 1
ATOM 759 N N . THR A 1 98 ? 7.467 -6.819 -9.046 1.00 97.06 98 THR A N 1
ATOM 760 C CA . THR A 1 98 ? 6.894 -7.995 -9.713 1.00 97.06 98 THR A CA 1
ATOM 761 C C . THR A 1 98 ? 5.559 -8.388 -9.079 1.00 97.06 98 THR A C 1
ATOM 763 O O . THR A 1 98 ? 5.366 -8.151 -7.879 1.00 97.06 98 THR A O 1
ATOM 766 N N . PRO A 1 99 ? 4.680 -9.104 -9.811 1.00 97.56 99 PRO A N 1
ATOM 767 C CA . PRO A 1 99 ? 3.440 -9.649 -9.254 1.00 97.56 99 PRO A CA 1
ATOM 768 C C . PRO A 1 99 ? 3.647 -10.493 -7.989 1.00 97.56 99 PRO A C 1
ATOM 770 O O . PRO A 1 99 ? 2.845 -10.420 -7.064 1.00 97.56 99 PRO A O 1
ATOM 773 N N . GLN A 1 100 ? 4.749 -11.247 -7.903 1.00 97.75 100 GLN A N 1
ATOM 774 C CA . GLN A 1 100 ? 5.070 -12.077 -6.736 1.00 97.75 100 GLN A CA 1
ATOM 775 C C . GLN A 1 100 ? 5.423 -11.236 -5.499 1.00 97.75 100 GLN A C 1
ATOM 777 O O . GLN A 1 100 ? 4.976 -11.541 -4.387 1.00 97.75 100 GLN A O 1
ATOM 782 N N . SER A 1 101 ? 6.224 -10.181 -5.670 1.00 97.31 101 SER A N 1
ATOM 783 C CA . SER A 1 101 ? 6.564 -9.263 -4.576 1.00 97.31 101 SER A CA 1
ATOM 784 C C . SER A 1 101 ? 5.327 -8.507 -4.093 1.00 97.31 101 SER A C 1
ATOM 786 O O . SER A 1 101 ? 5.105 -8.399 -2.886 1.00 97.31 101 SER A O 1
ATOM 788 N N . PHE A 1 102 ? 4.482 -8.061 -5.027 1.00 97.50 102 PHE A N 1
ATOM 789 C CA . PHE A 1 102 ? 3.189 -7.458 -4.721 1.00 97.50 102 PHE A CA 1
ATOM 790 C C . PHE A 1 102 ? 2.275 -8.420 -3.949 1.00 97.50 102 PHE A C 1
ATOM 792 O O . PHE A 1 102 ? 1.766 -8.051 -2.892 1.00 97.50 102 PHE A O 1
ATOM 799 N N . ALA A 1 103 ? 2.125 -9.671 -4.403 1.00 97.94 103 ALA A N 1
ATOM 800 C CA . ALA A 1 103 ? 1.326 -10.688 -3.714 1.00 97.94 103 ALA A CA 1
ATOM 801 C C . ALA A 1 103 ? 1.806 -10.908 -2.272 1.00 97.94 103 ALA A C 1
ATOM 803 O O . ALA A 1 103 ? 1.008 -11.006 -1.342 1.00 97.94 103 ALA A O 1
ATOM 804 N N . THR A 1 104 ? 3.126 -10.920 -2.070 1.00 96.94 104 THR A N 1
ATOM 805 C CA . THR A 1 104 ? 3.732 -11.058 -0.742 1.00 96.94 104 THR A CA 1
ATOM 806 C C . THR A 1 104 ? 3.366 -9.878 0.162 1.00 96.94 104 THR A C 1
ATOM 808 O O . THR A 1 104 ? 2.965 -10.085 1.309 1.00 96.94 104 THR A O 1
ATOM 811 N N . LEU A 1 105 ? 3.445 -8.642 -0.341 1.00 96.94 105 LEU A N 1
ATOM 812 C CA . LEU A 1 105 ? 3.047 -7.460 0.426 1.00 96.94 105 LEU A CA 1
ATOM 813 C C . LEU A 1 105 ? 1.535 -7.446 0.713 1.00 96.94 105 LEU A C 1
ATOM 815 O O . LEU A 1 105 ? 1.129 -7.163 1.843 1.00 96.94 105 LEU A O 1
ATOM 819 N N . LEU A 1 106 ? 0.710 -7.830 -0.265 1.00 97.81 106 LEU A N 1
ATOM 820 C CA . LEU A 1 106 ? -0.738 -7.964 -0.108 1.00 97.81 106 LEU A CA 1
ATOM 821 C C . LEU A 1 106 ? -1.110 -9.022 0.933 1.00 97.81 106 LEU A C 1
ATOM 823 O O . LEU A 1 106 ? -1.994 -8.784 1.752 1.00 97.81 106 LEU A O 1
ATOM 827 N N . ALA A 1 107 ? -0.398 -10.147 0.980 1.00 97.88 107 ALA A N 1
ATOM 828 C CA . ALA A 1 107 ? -0.602 -11.169 2.000 1.00 97.88 107 ALA A CA 1
ATOM 829 C C . ALA A 1 107 ? -0.286 -10.640 3.408 1.00 97.88 107 ALA A C 1
ATOM 831 O O . ALA A 1 107 ? -1.012 -10.931 4.360 1.00 97.88 107 ALA A O 1
ATOM 832 N N . LYS A 1 108 ? 0.750 -9.802 3.562 1.00 96.94 108 LYS A N 1
ATOM 833 C CA . LYS A 1 108 ? 1.044 -9.146 4.849 1.00 96.94 108 LYS A CA 1
ATOM 834 C C . LYS A 1 108 ? -0.006 -8.093 5.219 1.00 96.94 108 LYS A C 1
ATOM 836 O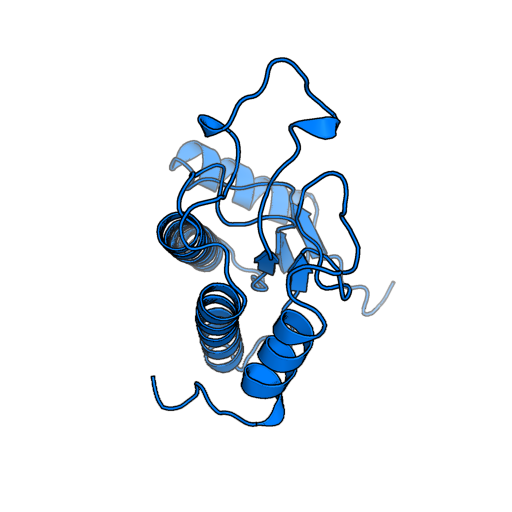 O . LYS A 1 108 ? -0.349 -7.989 6.394 1.00 96.94 108 LYS A O 1
ATOM 841 N N . ALA A 1 109 ? -0.560 -7.366 4.248 1.00 96.62 109 ALA A N 1
ATOM 842 C CA . ALA A 1 109 ? -1.697 -6.471 4.473 1.00 96.62 109 ALA A CA 1
ATOM 843 C C . ALA A 1 109 ? -2.962 -7.237 4.895 1.00 96.62 109 ALA A C 1
ATOM 845 O O . ALA A 1 109 ? -3.610 -6.842 5.862 1.00 96.62 109 ALA A O 1
ATOM 846 N N . LYS A 1 110 ? -3.267 -8.366 4.239 1.00 96.94 110 LYS A N 1
ATOM 847 C CA . LYS A 1 110 ? -4.350 -9.281 4.629 1.00 96.94 110 LYS A CA 1
ATOM 848 C C . LYS A 1 110 ? -4.154 -9.789 6.050 1.00 96.94 110 LYS A C 1
ATOM 850 O O . LYS A 1 110 ? -5.059 -9.658 6.860 1.00 96.94 110 LYS A O 1
ATOM 855 N N . LYS A 1 111 ? -2.955 -10.273 6.388 1.00 96.31 111 LYS A N 1
ATOM 856 C CA . LYS A 1 111 ? -2.630 -10.729 7.746 1.00 96.31 111 LYS A CA 1
ATOM 857 C C . LYS A 1 111 ? -2.848 -9.637 8.797 1.00 96.31 111 LYS A C 1
ATOM 859 O O . LYS A 1 111 ? -3.390 -9.932 9.857 1.00 96.31 111 LYS A O 1
ATOM 864 N N . TYR A 1 112 ? -2.443 -8.398 8.507 1.00 96.50 112 TYR A N 1
ATOM 865 C CA . TYR A 1 112 ? -2.723 -7.255 9.377 1.00 96.50 112 TYR A CA 1
ATOM 866 C C . TYR A 1 112 ? -4.234 -7.021 9.507 1.00 96.50 112 TYR A C 1
ATOM 868 O O . TYR A 1 112 ? -4.739 -6.959 10.619 1.00 96.50 112 TYR A O 1
ATOM 876 N N . ALA A 1 113 ? -4.983 -6.956 8.404 1.00 96.31 113 ALA A N 1
ATOM 877 C CA . ALA A 1 113 ? -6.432 -6.774 8.471 1.00 96.31 113 ALA A CA 1
ATOM 878 C C . ALA A 1 113 ? -7.101 -7.901 9.277 1.00 96.31 113 ALA A C 1
ATOM 880 O O . AL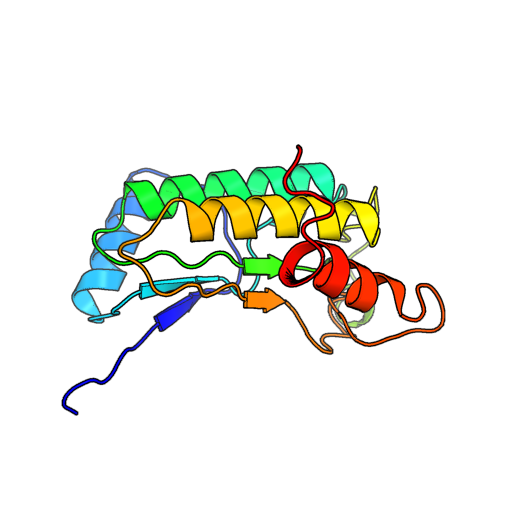A A 1 113 ? -7.953 -7.633 10.118 1.00 96.31 113 ALA A O 1
ATOM 881 N N . ASP A 1 114 ? -6.685 -9.153 9.084 1.00 95.06 114 ASP A N 1
ATOM 882 C CA . ASP A 1 114 ? -7.184 -10.327 9.804 1.00 95.06 114 ASP A CA 1
ATOM 883 C C . ASP A 1 114 ? -6.899 -10.242 11.314 1.00 95.06 114 ASP A C 1
ATOM 885 O O . ASP A 1 114 ? -7.785 -10.574 12.105 1.00 95.06 114 ASP A O 1
ATOM 889 N N . SER A 1 115 ? -5.737 -9.712 11.725 1.00 95.50 115 SER A N 1
ATOM 890 C CA . SER A 1 115 ? -5.356 -9.558 13.139 1.00 95.50 115 SER A CA 1
ATOM 891 C C . SER A 1 115 ? -6.065 -8.424 13.889 1.00 95.50 115 SER A C 1
ATOM 893 O O . SER A 1 115 ? -5.877 -8.321 15.096 1.00 95.50 115 SER A O 1
ATOM 895 N N . HIS A 1 116 ? -6.880 -7.614 13.206 1.00 95.50 116 HIS A N 1
ATOM 896 C CA . HIS A 1 116 ? -7.690 -6.535 13.790 1.00 95.50 116 HIS A CA 1
ATOM 897 C C . HIS A 1 116 ? -9.187 -6.877 13.659 1.00 95.50 116 HIS A C 1
ATOM 899 O O . HIS A 1 116 ? -9.867 -6.412 12.737 1.00 95.50 116 HIS A O 1
ATOM 905 N N . PRO A 1 117 ? -9.721 -7.812 14.471 1.00 94.19 117 PRO A N 1
ATOM 906 C CA . PRO A 1 117 ? -11.111 -8.275 14.369 1.00 94.19 117 PRO A CA 1
ATOM 907 C C . PRO A 1 117 ? -12.154 -7.194 14.686 1.00 94.19 117 PRO A C 1
ATOM 909 O O . PRO A 1 117 ? -13.287 -7.297 14.225 1.00 94.19 117 PRO A O 1
ATOM 912 N N . GLU A 1 118 ? -11.780 -6.163 15.437 1.00 92.25 118 GLU A N 1
ATOM 913 C CA . GLU A 1 118 ? -12.612 -5.004 15.771 1.00 92.25 118 GLU A CA 1
ATOM 914 C C . GLU A 1 118 ? -12.736 -3.979 14.632 1.00 92.25 118 GLU A C 1
ATOM 916 O O . GLU A 1 118 ? -13.572 -3.077 14.706 1.00 92.25 118 GLU A O 1
ATOM 921 N N . GLN A 1 119 ? -11.942 -4.124 13.567 1.00 93.12 119 GLN A N 1
ATOM 922 C CA . GLN A 1 119 ? -11.964 -3.254 12.394 1.00 93.12 119 GLN A CA 1
ATOM 923 C C . GLN A 1 119 ? -12.657 -3.953 11.211 1.00 93.12 119 GLN A C 1
ATOM 925 O O . GLN A 1 119 ? -12.506 -5.167 11.025 1.00 93.12 119 GLN A O 1
ATOM 930 N N . PRO A 1 120 ? -13.397 -3.215 10.360 1.00 93.19 120 PRO A N 1
ATOM 931 C CA . PRO A 1 120 ? -13.862 -3.741 9.082 1.00 93.19 120 PRO A CA 1
ATOM 932 C C . PRO A 1 120 ? -12.707 -4.337 8.271 1.00 93.19 120 PRO A C 1
ATOM 934 O O . PRO A 1 120 ? -11.621 -3.767 8.203 1.00 93.19 120 PRO A O 1
ATOM 937 N N . LYS A 1 121 ? -12.936 -5.473 7.608 1.00 93.75 121 LYS A N 1
ATOM 938 C CA . LYS A 1 121 ? -11.922 -6.075 6.735 1.00 93.75 121 LYS A CA 1
ATOM 939 C C . LYS A 1 121 ? -11.837 -5.279 5.433 1.00 93.75 121 LYS A C 1
ATOM 941 O O . LYS A 1 121 ? -12.557 -5.555 4.477 1.00 93.75 121 LYS A O 1
ATOM 946 N N . LEU A 1 122 ? -10.985 -4.258 5.430 1.00 95.00 122 LEU A N 1
ATOM 947 C CA . LEU A 1 122 ? -10.764 -3.356 4.305 1.00 95.00 122 LEU A CA 1
ATOM 948 C C . LEU A 1 122 ? -9.267 -3.249 4.012 1.00 95.00 122 LEU A C 1
ATOM 950 O O . LEU A 1 122 ? -8.466 -2.996 4.907 1.00 95.00 122 LEU A O 1
ATOM 954 N N . ILE A 1 123 ? -8.910 -3.416 2.742 1.00 96.31 123 ILE A N 1
ATOM 955 C CA . ILE A 1 123 ? -7.564 -3.204 2.206 1.00 96.31 123 ILE A CA 1
ATOM 956 C C . ILE A 1 123 ? -7.731 -2.371 0.942 1.00 96.31 123 ILE A C 1
ATOM 958 O O . ILE A 1 123 ? -8.579 -2.688 0.106 1.00 96.31 123 ILE A O 1
ATOM 962 N N . THR A 1 124 ? -6.933 -1.322 0.785 1.00 95.75 124 THR A N 1
ATOM 963 C CA . THR A 1 124 ? -6.892 -0.546 -0.459 1.00 95.75 124 THR A CA 1
ATOM 964 C C . THR A 1 124 ? -5.697 -0.963 -1.308 1.00 95.75 124 THR A C 1
ATOM 966 O O . THR A 1 124 ? -4.626 -1.270 -0.788 1.00 95.75 124 THR A O 1
ATOM 969 N N . ILE A 1 125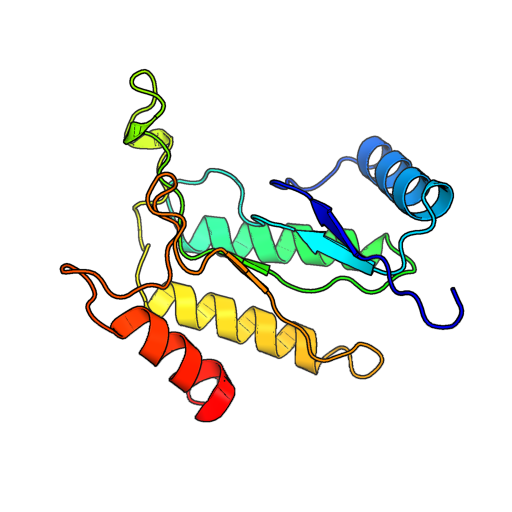 ? -5.868 -0.969 -2.627 1.00 96.06 125 ILE A N 1
ATOM 970 C CA . ILE A 1 125 ? -4.779 -1.203 -3.578 1.00 96.06 125 ILE A CA 1
ATOM 971 C C . ILE A 1 125 ? -4.593 0.075 -4.387 1.00 96.06 125 ILE A C 1
ATOM 973 O O . ILE A 1 125 ? -5.552 0.570 -4.980 1.00 96.06 125 ILE A O 1
ATOM 977 N N . ASN A 1 126 ? -3.370 0.596 -4.408 1.00 93.69 126 ASN A N 1
ATOM 978 C CA . ASN A 1 126 ? -2.985 1.689 -5.292 1.00 93.69 126 ASN A CA 1
ATOM 979 C C . ASN A 1 126 ? -2.261 1.116 -6.516 1.00 93.69 126 ASN A C 1
ATOM 981 O O . ASN A 1 126 ? -1.168 0.591 -6.384 1.00 93.69 126 ASN A O 1
ATOM 985 N N . ALA A 1 127 ? -2.811 1.202 -7.717 1.00 93.88 127 ALA A N 1
ATOM 986 C CA . ALA A 1 127 ? -4.173 1.612 -8.041 1.00 93.88 127 ALA A CA 1
ATOM 987 C C . ALA A 1 127 ? -4.721 0.722 -9.146 1.00 93.88 127 ALA A C 1
ATOM 989 O O . ALA A 1 127 ? -4.013 -0.102 -9.714 1.00 93.88 127 ALA A O 1
ATOM 990 N N . TRP A 1 128 ? -6.000 0.893 -9.472 1.00 95.81 128 TRP A N 1
ATOM 991 C CA . TRP A 1 128 ? -6.580 0.209 -10.619 1.00 95.81 128 TRP A CA 1
ATOM 992 C C . TRP A 1 128 ? -5.848 0.580 -11.918 1.00 95.81 128 TRP A C 1
ATOM 994 O O . TRP A 1 128 ? -5.454 -0.311 -12.658 1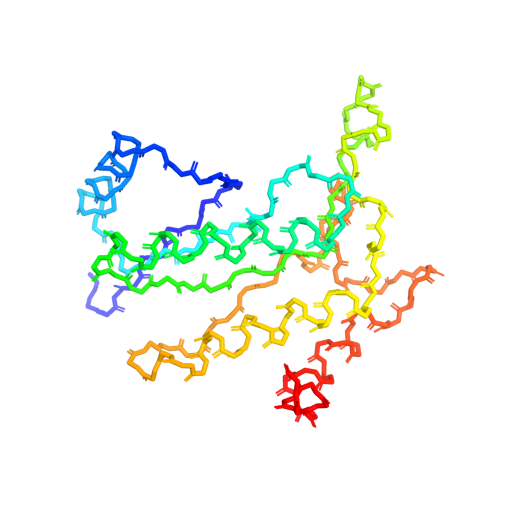.00 95.81 128 TRP A O 1
ATOM 1004 N N . ASN A 1 129 ? -5.619 1.869 -12.183 1.00 95.56 129 ASN A N 1
ATOM 1005 C CA . ASN A 1 129 ? -5.219 2.365 -13.504 1.00 95.56 129 ASN A CA 1
ATOM 1006 C C . ASN A 1 129 ? -4.289 3.594 -13.474 1.00 95.56 129 ASN A C 1
ATOM 1008 O O . ASN A 1 129 ? -4.353 4.416 -14.390 1.00 95.56 129 ASN A O 1
ATOM 1012 N N . GLU A 1 130 ? -3.434 3.745 -12.461 1.00 93.25 130 GLU A N 1
ATOM 1013 C CA . GLU A 1 130 ? -2.526 4.898 -12.365 1.00 93.25 130 GLU A CA 1
ATOM 1014 C C . GLU A 1 130 ? -1.281 4.712 -13.255 1.00 93.25 130 GLU A C 1
ATOM 1016 O O . GLU A 1 130 ? -0.145 4.539 -12.809 1.00 93.25 130 GLU A O 1
ATOM 1021 N N . TRP A 1 131 ? -1.520 4.708 -14.567 1.00 92.56 131 TRP A N 1
ATOM 1022 C CA . TRP A 1 131 ? -0.511 4.462 -15.600 1.00 92.56 131 TRP A CA 1
ATOM 1023 C C . TRP A 1 131 ? 0.629 5.479 -15.582 1.00 92.56 131 TRP A C 1
ATOM 1025 O O . TRP A 1 131 ? 1.778 5.118 -15.814 1.00 92.56 131 TRP A O 1
ATOM 1035 N N . VAL A 1 132 ? 0.323 6.745 -15.290 1.00 91.25 132 VAL A N 1
ATOM 1036 C CA . VAL A 1 132 ? 1.310 7.839 -15.267 1.00 91.25 132 VAL A CA 1
ATOM 1037 C C . VAL A 1 132 ? 2.155 7.876 -13.988 1.00 91.25 132 VAL A C 1
ATOM 1039 O O . VAL A 1 132 ? 3.014 8.752 -13.853 1.00 91.25 132 VAL A O 1
ATOM 1042 N N . GLU A 1 133 ? 1.899 6.955 -13.056 1.00 92.00 133 GLU A N 1
ATOM 1043 C CA . GLU A 1 133 ? 2.713 6.707 -11.860 1.00 92.00 133 GLU A CA 1
ATOM 1044 C C . GLU A 1 133 ? 3.251 5.274 -11.823 1.00 92.00 133 GLU A C 1
ATOM 1046 O O . GLU A 1 133 ? 3.723 4.835 -10.779 1.00 92.00 133 GLU A O 1
ATOM 1051 N N . GLY A 1 134 ? 3.142 4.506 -12.916 1.00 89.69 134 GLY A N 1
ATOM 1052 C CA . GLY A 1 134 ? 3.606 3.114 -12.962 1.00 89.69 134 GLY A CA 1
ATOM 1053 C C . GLY A 1 134 ? 2.960 2.199 -11.909 1.00 89.69 134 GLY A C 1
ATOM 1054 O O . GLY A 1 134 ? 3.499 1.137 -11.607 1.00 89.69 134 GLY A O 1
ATOM 1055 N N . SER A 1 135 ? 1.828 2.614 -11.330 1.00 91.69 135 SER A N 1
ATOM 1056 C CA . SER A 1 135 ? 1.172 1.978 -10.184 1.00 91.69 135 SER A CA 1
ATOM 1057 C C . SER A 1 135 ? -0.223 1.496 -10.585 1.00 91.69 135 SER A C 1
ATOM 1059 O O . SER A 1 135 ? -1.247 2.034 -10.163 1.00 91.69 135 SER A O 1
ATOM 1061 N N . TYR A 1 136 ? -0.283 0.491 -11.458 1.00 94.44 136 TYR A N 1
ATOM 1062 C CA . TYR A 1 136 ? -1.530 0.009 -12.052 1.00 94.44 136 TYR A CA 1
ATOM 1063 C C . TYR A 1 136 ? -1.705 -1.503 -11.886 1.00 94.44 136 TYR A C 1
ATOM 1065 O O . TYR A 1 136 ? -0.797 -2.292 -12.120 1.00 94.44 136 TYR A O 1
ATOM 1073 N N . LEU A 1 137 ? -2.912 -1.900 -11.492 1.00 96.69 137 LEU A N 1
ATOM 1074 C CA . LEU A 1 137 ? -3.358 -3.288 -11.398 1.00 96.69 137 LEU A CA 1
ATOM 1075 C C . LEU A 1 137 ? -3.927 -3.785 -12.740 1.00 96.69 137 LEU A C 1
ATOM 1077 O O . LEU A 1 137 ? -4.036 -4.991 -12.962 1.00 96.69 137 LEU A O 1
ATOM 1081 N N . LEU A 1 138 ? -4.329 -2.856 -13.617 1.00 96.88 138 LEU A N 1
ATOM 1082 C CA . LEU A 1 138 ? -4.920 -3.152 -14.920 1.00 96.88 138 LEU A CA 1
ATOM 1083 C C . LEU A 1 138 ? -3.972 -4.018 -15.770 1.00 96.88 138 LEU A C 1
ATOM 1085 O O . LEU A 1 138 ? -2.769 -3.758 -15.775 1.00 96.88 138 LEU A O 1
ATOM 1089 N N . PRO A 1 139 ? -4.489 -5.008 -16.521 1.00 97.25 139 PRO A N 1
ATOM 1090 C CA . PRO A 1 139 ? -3.651 -5.829 -17.381 1.00 97.25 139 PRO A CA 1
ATOM 1091 C C . PRO A 1 139 ? -2.886 -5.017 -18.424 1.00 97.25 139 PRO A C 1
ATOM 1093 O O . PRO A 1 139 ? -3.437 -4.124 -19.068 1.00 97.25 139 PRO A O 1
ATOM 1096 N N . ASP A 1 140 ? -1.630 -5.377 -18.639 1.00 95.94 140 ASP A N 1
ATOM 1097 C CA . ASP A 1 140 ? -0.739 -4.748 -19.607 1.00 95.94 140 ASP A CA 1
ATOM 1098 C C . ASP A 1 140 ? -0.124 -5.802 -20.549 1.00 95.94 140 ASP A C 1
ATOM 1100 O O . ASP A 1 140 ? -0.413 -6.998 -20.473 1.00 95.94 140 ASP A O 1
ATOM 1104 N N . MET A 1 141 ? 0.747 -5.360 -21.454 1.00 96.75 141 MET A N 1
ATOM 1105 C CA . MET A 1 141 ? 1.470 -6.266 -22.354 1.00 96.75 141 MET A CA 1
ATOM 1106 C C . MET A 1 141 ? 2.673 -6.962 -21.693 1.00 96.75 141 MET A C 1
ATOM 1108 O O . MET A 1 141 ? 3.191 -7.920 -22.262 1.00 96.75 141 MET A O 1
ATOM 1112 N N . LEU A 1 142 ? 3.144 -6.481 -20.537 1.00 94.50 142 LEU A N 1
ATOM 1113 C CA . LEU A 1 142 ? 4.350 -6.978 -19.864 1.00 94.50 142 LEU A CA 1
ATOM 1114 C C . LEU A 1 142 ? 4.032 -8.124 -18.892 1.00 94.50 142 LEU A C 1
ATOM 1116 O O . LEU A 1 142 ? 4.677 -9.167 -18.906 1.00 94.50 142 LEU A O 1
ATOM 1120 N N . ASN A 1 143 ? 3.029 -7.912 -18.053 1.00 96.12 143 ASN A N 1
ATOM 1121 C CA . ASN A 1 143 ? 2.579 -8.764 -16.963 1.00 96.12 143 ASN A CA 1
ATOM 1122 C C . ASN A 1 143 ? 1.252 -9.471 -17.277 1.00 96.12 143 ASN A C 1
ATOM 1124 O O . ASN A 1 143 ? 0.899 -10.430 -16.581 1.00 96.12 143 ASN A O 1
ATOM 1128 N N . GLY A 1 144 ? 0.500 -9.034 -18.295 1.00 97.75 144 GLY A N 1
ATOM 1129 C CA . GLY A 1 144 ? -0.804 -9.611 -18.619 1.00 97.75 144 GLY A CA 1
ATOM 1130 C C . GLY A 1 144 ? -1.746 -9.520 -17.419 1.00 97.75 144 GLY A C 1
ATOM 1131 O O . GLY A 1 144 ? -1.916 -8.459 -16.832 1.00 97.75 144 GLY A O 1
ATOM 1132 N N . PHE A 1 145 ? -2.325 -10.647 -17.004 1.00 98.31 145 PHE A N 1
ATOM 1133 C CA . PHE A 1 145 ? -3.228 -10.714 -15.847 1.00 98.31 145 PHE A CA 1
ATOM 1134 C C . PHE A 1 145 ? -2.521 -10.979 -14.510 1.00 98.31 145 PHE A C 1
ATOM 1136 O O . PHE A 1 145 ? -3.189 -11.097 -13.486 1.00 98.31 145 PHE A O 1
ATOM 1143 N N . SER A 1 146 ? -1.188 -11.070 -14.481 1.00 98.19 146 SER A N 1
ATOM 1144 C CA . SER A 1 146 ? -0.456 -11.613 -13.325 1.00 98.19 146 SER A CA 1
ATOM 1145 C C . SER A 1 146 ? -0.700 -10.851 -12.014 1.00 98.19 146 SER A C 1
ATOM 1147 O O . SER A 1 146 ? -0.738 -11.470 -10.955 1.00 98.19 146 SER A O 1
ATOM 1149 N N . TYR A 1 147 ? -0.917 -9.531 -12.057 1.00 98.19 147 TYR A N 1
ATOM 1150 C CA . TYR A 1 147 ? -1.275 -8.748 -10.867 1.00 98.19 147 TYR A CA 1
ATOM 1151 C C . TYR A 1 147 ? -2.699 -9.032 -10.359 1.00 98.19 147 TYR A C 1
ATOM 1153 O O . TYR A 1 147 ? -2.921 -9.085 -9.151 1.00 98.19 147 TYR A O 1
ATOM 1161 N N . LEU A 1 148 ? -3.665 -9.266 -11.253 1.00 98.31 148 LEU A N 1
ATOM 1162 C CA . LEU A 1 148 ? -5.024 -9.664 -10.868 1.00 98.31 148 LEU A CA 1
ATOM 1163 C C . LEU A 1 148 ? -5.054 -11.091 -10.315 1.00 98.31 148 LEU A C 1
ATOM 1165 O O . LEU A 1 148 ? -5.721 -11.344 -9.312 1.00 98.31 148 LEU A O 1
ATOM 1169 N N . GLU A 1 149 ? -4.289 -12.001 -10.922 1.00 98.56 149 GLU A N 1
ATOM 1170 C CA . GLU A 1 149 ? -4.115 -13.352 -10.386 1.00 98.56 149 GLU A CA 1
ATOM 1171 C C . GLU A 1 149 ? -3.450 -13.310 -9.006 1.00 98.56 149 GLU A C 1
ATOM 1173 O O . GLU A 1 149 ? -3.922 -13.979 -8.096 1.00 98.56 149 GLU A O 1
ATOM 1178 N N . ALA A 1 150 ? -2.456 -12.443 -8.782 1.00 98.19 150 ALA A N 1
ATOM 1179 C CA . ALA A 1 150 ? -1.882 -12.229 -7.451 1.00 98.19 150 ALA A CA 1
ATOM 1180 C C . ALA A 1 150 ? -2.934 -11.795 -6.410 1.00 98.19 150 ALA A C 1
ATOM 1182 O O . ALA A 1 150 ? -2.938 -12.306 -5.290 1.00 98.19 150 ALA A O 1
ATOM 1183 N N . VAL A 1 151 ? -3.863 -10.896 -6.765 1.00 98.19 151 VAL A N 1
ATOM 1184 C CA . VAL A 1 151 ? -4.974 -10.521 -5.868 1.00 98.19 151 VAL A CA 1
ATOM 1185 C C . VAL A 1 151 ? -5.857 -11.729 -5.559 1.00 98.19 151 VAL A C 1
ATOM 1187 O O . VAL A 1 151 ? -6.163 -11.978 -4.394 1.00 98.19 151 VAL A O 1
ATOM 1190 N N . LYS A 1 152 ? -6.251 -12.497 -6.579 1.00 98.06 152 LYS A N 1
ATOM 1191 C CA . LYS A 1 152 ? -7.073 -13.701 -6.408 1.00 98.06 152 LYS A CA 1
ATOM 1192 C C . LYS A 1 152 ? -6.383 -14.740 -5.519 1.00 98.06 152 LYS A C 1
ATOM 1194 O O . LYS A 1 152 ? -6.994 -15.226 -4.570 1.00 98.06 152 LYS A O 1
ATOM 1199 N N . GLU A 1 153 ? -5.110 -15.023 -5.775 1.00 97.75 153 GLU A N 1
ATOM 1200 C CA . GLU A 1 153 ? -4.328 -16.012 -5.032 1.00 97.75 153 GLU A CA 1
ATOM 1201 C C . GLU A 1 153 ? -4.201 -15.662 -3.541 1.00 97.75 153 GLU A C 1
ATOM 1203 O O . GLU A 1 153 ? -4.196 -16.553 -2.686 1.00 97.75 153 GLU A O 1
ATOM 1208 N N . VAL A 1 154 ? -4.102 -14.368 -3.217 1.00 97.69 154 VAL A N 1
ATOM 1209 C CA . VAL A 1 154 ? -3.989 -13.883 -1.835 1.00 97.69 154 VAL A CA 1
ATOM 1210 C C . VAL A 1 154 ? -5.349 -13.794 -1.141 1.00 97.69 154 VAL A C 1
ATOM 1212 O O . VAL A 1 154 ? -5.471 -14.197 0.014 1.00 97.69 154 VAL A O 1
ATOM 1215 N N . ILE A 1 155 ? -6.362 -13.239 -1.811 1.00 95.88 155 ILE A N 1
ATOM 1216 C CA . ILE A 1 155 ? -7.645 -12.899 -1.180 1.00 95.88 155 ILE A CA 1
ATOM 1217 C C . ILE A 1 155 ? -8.633 -14.068 -1.205 1.00 95.88 155 ILE A C 1
ATOM 1219 O O . ILE A 1 155 ? -9.366 -14.250 -0.236 1.00 95.88 155 ILE A O 1
ATOM 1223 N N . LEU A 1 156 ? -8.670 -14.849 -2.290 1.00 95.25 156 LEU A N 1
ATOM 1224 C CA . LEU A 1 156 ? -9.652 -15.922 -2.482 1.00 95.25 156 LEU A CA 1
ATOM 1225 C C . LEU A 1 156 ? -9.059 -17.311 -2.240 1.00 95.25 156 LEU A C 1
ATOM 1227 O O . LEU A 1 156 ? -9.688 -18.127 -1.571 1.00 95.25 156 LEU A O 1
ATOM 1231 N N . ASP A 1 157 ? -7.854 -17.573 -2.750 1.00 94.94 157 ASP A N 1
ATOM 1232 C CA . ASP A 1 157 ? -7.304 -18.936 -2.752 1.00 94.94 157 ASP A CA 1
ATOM 1233 C C . ASP A 1 157 ? -6.461 -19.256 -1.502 1.00 94.94 157 ASP A C 1
ATOM 1235 O O . ASP A 1 157 ? -6.116 -20.416 -1.266 1.00 94.94 157 ASP A O 1
ATOM 1239 N N . GLY A 1 158 ? -6.097 -18.247 -0.699 1.00 87.25 158 GLY A N 1
ATOM 1240 C CA . GLY A 1 158 ? -5.309 -18.419 0.530 1.00 87.25 158 GLY A CA 1
ATOM 1241 C C . GLY A 1 158 ? -3.905 -18.994 0.293 1.00 87.25 158 GLY A C 1
ATOM 1242 O O . GLY A 1 158 ? -3.288 -19.554 1.203 1.00 87.25 158 GLY A O 1
ATOM 1243 N N . LYS A 1 159 ? -3.364 -18.870 -0.928 1.00 88.62 159 LYS A N 1
ATOM 1244 C CA . LYS A 1 159 ? -2.086 -19.484 -1.339 1.00 88.62 159 LYS A CA 1
ATOM 1245 C C . LYS A 1 159 ? -0.907 -19.038 -0.466 1.00 88.62 159 LYS A C 1
ATOM 1247 O O . LYS A 1 159 ? 0.048 -19.791 -0.276 1.00 88.62 159 LYS A O 1
ATOM 1252 N N . TYR A 1 160 ? -0.997 -17.830 0.088 1.00 89.06 160 TYR A N 1
ATOM 1253 C CA . TYR A 1 160 ? 0.040 -17.200 0.902 1.00 89.06 160 TYR A CA 1
ATOM 1254 C C . TYR A 1 160 ? -0.197 -17.328 2.416 1.00 89.06 160 TYR A C 1
ATOM 1256 O O . TYR A 1 160 ? 0.681 -16.944 3.180 1.00 89.06 160 TYR A O 1
ATOM 1264 N N . ASP A 1 161 ? -1.310 -17.915 2.876 1.00 83.75 161 ASP A N 1
ATOM 1265 C CA . ASP A 1 161 ? -1.646 -17.988 4.314 1.00 83.75 161 ASP A CA 1
ATOM 1266 C C . ASP A 1 161 ? -0.671 -18.867 5.126 1.00 83.75 161 ASP A C 1
ATOM 1268 O O . ASP A 1 161 ? -0.619 -18.795 6.354 1.00 83.75 161 ASP A O 1
ATOM 1272 N N . ARG A 1 162 ? 0.126 -19.704 4.449 1.00 72.69 162 ARG A N 1
ATOM 1273 C CA . ARG A 1 162 ? 1.129 -20.581 5.076 1.00 72.69 162 ARG A CA 1
ATOM 1274 C C . ARG A 1 162 ? 2.439 -19.863 5.455 1.00 72.69 162 ARG A C 1
ATOM 1276 O O . ARG A 1 162 ? 3.286 -20.511 6.071 1.00 72.69 162 ARG A O 1
ATOM 1283 N N . TYR A 1 163 ? 2.620 -18.584 5.092 1.00 56.91 163 TYR A N 1
ATOM 1284 C CA . TYR A 1 163 ? 3.892 -17.837 5.186 1.00 56.91 163 TYR A CA 1
ATOM 1285 C C . TYR A 1 163 ? 3.751 -16.423 5.798 1.00 56.91 163 TYR A C 1
ATOM 1287 O O . TYR A 1 163 ? 4.737 -15.892 6.365 1.00 56.91 163 TYR A O 1
#

Sequence (163 aa):
FPGLHIQWNQGGGSVMSEEAAARFVNNVKAMGFNSVAMYNMGGLNEDYLVYGSNSIRIREQMDTILDVPVFPCVSIGWDDTPRFPAKGMKDVVHYHNTPQSFATLLAKAKKYADSHPEQPKLITINAWNEWVEGSYLLPDMLNGFSYLEAVKEVILDGKYDRY

Secondary structure (DSSP, 8-state):
-TT---EEEES---PPPHHHHHHHHHHHHHHT-SEEEES--S-S-SBHHHHHHHHHHHHHHHHHH-SS-B--EEE--B--TTT-TT--GGGSB-BT-SHHHHHHHHHHHHHHHHH-TTS----EEE-SSBGGGTB--S-BTTTBTHHHHHHHHHHTS-TTTT-

Radius of gyration: 16.28 Å; chains: 1; bounding box: 43×38×41 Å